Protein AF-A0A956PAB8-F1 (afdb_monomer_lite)

Radius of gyration: 24.78 Å; chains: 1; bounding box: 46×37×75 Å

Sequence (106 aa):
MRAGENAEQGNFASRARGLALLSILSVVIGVVGGLGAWCLRQLIAVVHNGAFLGHFSFAYDSTLHTPASPLGPFVIAVPFIGAIVVAWIVKNVAPEAKGHGVPEVM

Structure (mmCIF, N/CA/C/O backbone):
data_AF-A0A956PAB8-F1
#
_entry.id   AF-A0A956PAB8-F1
#
loop_
_atom_site.group_PDB
_atom_site.id
_atom_site.type_symbol
_atom_site.label_atom_id
_atom_site.label_alt_id
_atom_site.label_comp_id
_atom_site.label_asym_id
_atom_site.label_entity_id
_atom_site.label_seq_id
_atom_site.pdbx_PDB_ins_code
_atom_site.Cartn_x
_atom_site.Cartn_y
_atom_site.Cartn_z
_atom_site.occupancy
_atom_site.B_iso_or_equiv
_atom_site.auth_seq_id
_atom_site.auth_comp_id
_atom_site.auth_asym_id
_atom_site.auth_atom_id
_atom_site.pdbx_PDB_model_num
ATOM 1 N N . MET A 1 1 ? -27.927 3.057 52.226 1.00 58.44 1 MET A N 1
ATOM 2 C CA . MET A 1 1 ? -26.741 2.385 51.644 1.00 58.44 1 MET A CA 1
ATOM 3 C C . MET A 1 1 ? -26.876 1.995 50.164 1.00 58.44 1 MET A C 1
ATOM 5 O O . MET A 1 1 ? -25.852 1.936 49.515 1.00 58.44 1 MET A O 1
ATOM 9 N N . ARG A 1 2 ? -28.077 1.835 49.579 1.00 63.84 2 ARG A N 1
ATOM 10 C CA . ARG A 1 2 ? -28.272 1.345 48.189 1.00 63.84 2 ARG A CA 1
ATOM 11 C C . ARG A 1 2 ? -27.968 2.316 47.026 1.00 63.84 2 ARG A C 1
ATOM 13 O O . ARG A 1 2 ? -27.974 1.899 45.877 1.00 63.84 2 ARG A O 1
ATOM 20 N N . ALA A 1 3 ? -27.752 3.609 47.285 1.00 63.38 3 ALA A N 1
ATOM 21 C CA . ALA A 1 3 ? -27.579 4.606 46.217 1.00 63.38 3 ALA A CA 1
ATOM 22 C C . ALA A 1 3 ? -26.166 4.607 45.590 1.00 63.38 3 ALA A C 1
ATOM 24 O O . ALA A 1 3 ? -26.032 4.912 44.410 1.00 63.38 3 ALA A O 1
ATOM 25 N N . GLY A 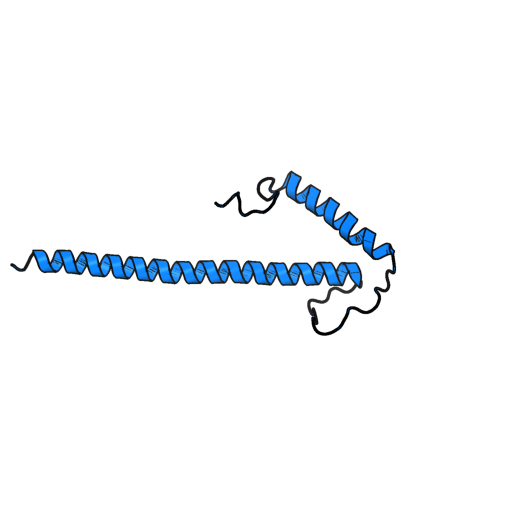1 4 ? -25.131 4.237 46.358 1.00 62.22 4 GLY A N 1
ATOM 26 C CA . GLY A 1 4 ? -23.742 4.193 45.878 1.00 62.22 4 GLY A CA 1
ATOM 27 C C . GLY A 1 4 ? -23.444 2.998 44.966 1.00 62.22 4 GLY A C 1
ATOM 28 O O . GLY A 1 4 ? -22.736 3.150 43.975 1.00 62.22 4 GLY A O 1
ATOM 29 N N . GLU A 1 5 ? -24.053 1.838 45.236 1.00 67.75 5 GLU A N 1
ATOM 30 C CA . GLU A 1 5 ? -23.852 0.610 44.446 1.00 67.75 5 GLU A CA 1
ATOM 31 C C . GLU A 1 5 ? -24.342 0.753 42.996 1.00 67.75 5 GLU A C 1
ATOM 33 O O . GLU A 1 5 ? -23.671 0.307 42.069 1.00 67.75 5 GLU A O 1
ATOM 38 N N . ASN A 1 6 ? -25.468 1.438 42.771 1.00 68.25 6 ASN A N 1
ATOM 39 C CA . ASN A 1 6 ? -26.026 1.625 41.426 1.00 68.25 6 ASN A CA 1
ATOM 40 C C . ASN A 1 6 ? -25.165 2.554 40.545 1.00 68.25 6 ASN A C 1
ATOM 42 O O . ASN A 1 6 ? -25.111 2.375 39.327 1.00 68.25 6 ASN A O 1
ATOM 46 N N . ALA A 1 7 ? -24.484 3.536 41.147 1.00 69.12 7 ALA A N 1
ATOM 47 C CA . ALA A 1 7 ? -23.627 4.479 40.427 1.00 69.12 7 ALA A CA 1
ATOM 48 C C . ALA A 1 7 ? -22.306 3.829 39.977 1.00 69.12 7 ALA A C 1
ATOM 50 O O . ALA A 1 7 ? -21.879 4.024 38.838 1.00 69.12 7 ALA A O 1
ATOM 51 N N . GLU A 1 8 ? -21.693 3.001 40.830 1.00 66.12 8 GLU A N 1
ATOM 52 C CA . GLU A 1 8 ? -20.484 2.241 40.480 1.00 66.12 8 GLU A CA 1
ATOM 53 C C . GLU A 1 8 ? -20.769 1.150 39.437 1.00 66.12 8 GLU A C 1
ATOM 55 O O . GLU A 1 8 ? -20.018 1.008 38.468 1.00 66.12 8 GLU A O 1
ATOM 60 N N . GLN A 1 9 ? -21.899 0.441 39.559 1.00 65.56 9 GLN A N 1
ATOM 61 C CA . GLN A 1 9 ? -22.326 -0.561 38.572 1.00 65.56 9 GLN A CA 1
ATOM 62 C C . GLN A 1 9 ? -22.597 0.058 37.191 1.00 65.56 9 GLN A C 1
ATOM 64 O O . GLN A 1 9 ? -22.177 -0.495 36.171 1.00 65.56 9 GLN A O 1
ATOM 69 N N . GLY A 1 10 ? -23.228 1.238 37.138 1.00 72.69 10 GLY A N 1
ATOM 70 C CA . GLY A 1 10 ? -23.437 1.980 35.891 1.00 72.69 10 GLY A CA 1
ATOM 71 C C . GLY A 1 10 ? -22.128 2.402 35.212 1.00 72.69 10 GLY A C 1
ATOM 72 O O . GLY A 1 10 ? -22.028 2.366 33.984 1.00 72.69 10 GLY A O 1
ATOM 73 N N . ASN A 1 11 ? -21.102 2.732 36.003 1.00 74.56 11 ASN A N 1
ATOM 74 C CA . ASN A 1 11 ? -19.793 3.162 35.508 1.00 74.56 11 ASN A CA 1
ATOM 75 C C . ASN A 1 11 ? -18.927 1.984 35.018 1.00 74.56 11 ASN A C 1
ATOM 77 O O . ASN A 1 11 ? -18.176 2.107 34.051 1.00 74.56 11 ASN A O 1
ATOM 81 N N . PHE A 1 12 ? -19.049 0.809 35.643 1.00 71.44 12 PHE A N 1
ATOM 82 C CA . PHE A 1 12 ? -18.389 -0.408 35.163 1.00 71.44 12 PHE A CA 1
ATOM 83 C C . PHE A 1 12 ? -19.013 -0.901 33.851 1.00 71.44 12 PHE A C 1
ATOM 85 O O . PHE A 1 12 ? -18.298 -1.221 32.904 1.00 71.44 12 PHE A O 1
ATOM 92 N N . ALA A 1 13 ? -20.346 -0.882 33.751 1.00 77.69 13 ALA A N 1
ATOM 93 C CA . ALA A 1 13 ? -21.058 -1.266 32.534 1.00 77.69 13 ALA A CA 1
ATOM 94 C C . ALA A 1 13 ? -20.807 -0.299 31.360 1.00 77.69 13 ALA A C 1
ATOM 96 O O . ALA A 1 13 ? -20.739 -0.742 30.210 1.00 77.69 13 ALA A O 1
ATOM 97 N N . SER A 1 14 ? -20.653 1.007 31.613 1.00 79.94 14 SER A N 1
ATOM 98 C CA . SER A 1 14 ? -20.304 1.991 30.577 1.00 79.94 14 SER A CA 1
ATOM 99 C C . SER A 1 14 ? -18.857 1.826 30.098 1.00 79.94 14 SER A C 1
ATOM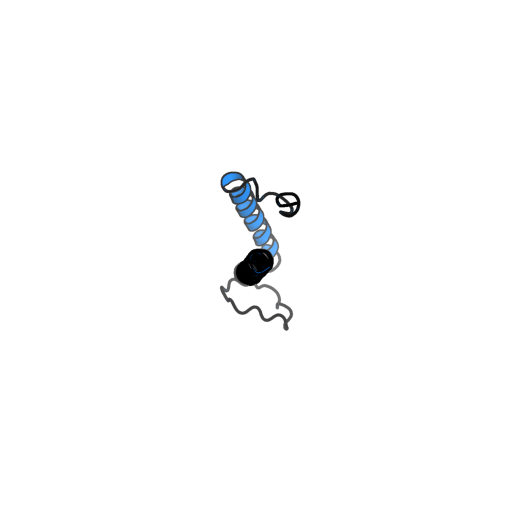 101 O O . SER A 1 14 ? -18.615 1.818 28.890 1.00 79.94 14 SER A O 1
ATOM 103 N N . ARG A 1 15 ? -17.910 1.590 31.017 1.00 83.00 15 ARG A N 1
ATOM 104 C CA . ARG A 1 15 ? -16.504 1.288 30.702 1.00 83.00 15 ARG A CA 1
ATOM 105 C C . ARG A 1 15 ? -16.347 -0.020 29.936 1.00 83.00 15 ARG A C 1
ATOM 107 O O . ARG A 1 15 ? -15.666 -0.033 28.917 1.00 83.00 15 ARG A O 1
ATOM 114 N N . ALA A 1 16 ? -17.012 -1.092 30.367 1.00 81.00 16 ALA A N 1
ATOM 115 C CA . ALA A 1 16 ? -16.991 -2.382 29.679 1.00 81.00 16 ALA A CA 1
ATOM 116 C C . ALA A 1 16 ? -17.554 -2.277 28.253 1.00 81.00 16 ALA A C 1
ATOM 118 O O . ALA A 1 16 ? -16.995 -2.849 27.321 1.00 81.00 16 ALA A O 1
ATOM 119 N N . ARG A 1 17 ? -18.616 -1.484 28.057 1.00 84.69 17 ARG A N 1
ATOM 120 C CA . ARG A 1 17 ? -19.194 -1.214 26.733 1.00 84.69 17 ARG A CA 1
ATOM 121 C C . ARG A 1 17 ? -18.269 -0.379 25.854 1.00 84.69 17 ARG A C 1
ATOM 123 O O . ARG A 1 17 ? -18.125 -0.686 24.677 1.00 84.69 17 ARG A O 1
ATOM 130 N N . GLY A 1 18 ? -17.627 0.641 26.425 1.00 87.88 18 GLY A N 1
ATOM 131 C CA . GLY A 1 18 ? -16.620 1.446 25.735 1.00 87.88 18 GLY A CA 1
ATOM 132 C C . GLY A 1 18 ? -15.424 0.604 25.293 1.00 87.88 18 GLY A C 1
ATOM 133 O O . GLY A 1 18 ? -15.034 0.665 24.134 1.00 87.88 18 GLY A O 1
ATOM 134 N N . LEU A 1 19 ? -14.901 -0.247 26.179 1.00 90.44 19 LEU A N 1
ATOM 135 C CA . LEU A 1 19 ? -13.813 -1.174 25.862 1.00 90.44 19 LEU A CA 1
ATOM 136 C C . LEU A 1 19 ? -14.218 -2.172 24.775 1.00 90.44 19 LEU A C 1
ATOM 138 O O . LEU A 1 19 ? -13.486 -2.326 23.806 1.00 90.44 19 LEU A O 1
ATOM 142 N N . ALA A 1 20 ? -15.401 -2.782 24.879 1.00 90.31 20 ALA A N 1
ATOM 143 C CA . ALA A 1 20 ? -15.905 -3.694 23.855 1.00 90.31 20 ALA A CA 1
ATOM 144 C C . ALA A 1 20 ? -16.050 -3.005 22.485 1.00 90.31 20 ALA A C 1
ATOM 146 O O . ALA A 1 20 ? -15.645 -3.568 21.469 1.00 90.31 20 ALA A O 1
ATOM 147 N N . LEU A 1 21 ? -16.566 -1.771 22.452 1.00 93.25 21 LEU A N 1
ATOM 148 C CA . LEU A 1 21 ? -16.668 -0.974 21.226 1.00 93.25 21 LEU A CA 1
ATOM 149 C C . LEU A 1 21 ? -15.293 -0.648 20.634 1.00 93.25 21 LEU A C 1
ATOM 151 O O . LEU A 1 21 ? -15.102 -0.819 19.433 1.00 93.25 21 LEU A O 1
ATOM 155 N N . LEU A 1 22 ? -14.330 -0.225 21.458 1.00 92.88 22 LEU A N 1
ATOM 156 C CA . LEU A 1 22 ? -12.965 0.060 21.010 1.00 92.88 22 LEU A CA 1
ATOM 157 C C . LEU A 1 22 ? -12.262 -1.199 20.487 1.00 92.88 22 LEU A C 1
ATOM 159 O O . LEU A 1 22 ? -11.578 -1.133 19.469 1.00 92.88 22 LEU A O 1
ATOM 163 N N . SER A 1 23 ? -12.457 -2.349 21.136 1.00 92.81 23 SER A N 1
ATOM 164 C CA . SER A 1 23 ? -11.914 -3.628 20.672 1.00 92.81 23 SER A CA 1
ATOM 165 C C . SER A 1 23 ? -12.485 -4.025 19.313 1.00 92.81 23 SER A C 1
ATOM 167 O O . SER A 1 23 ? -11.723 -4.375 18.416 1.00 92.81 23 SER A O 1
ATOM 169 N N . ILE A 1 24 ? -13.804 -3.923 19.128 1.00 94.44 24 ILE A N 1
ATOM 170 C CA . ILE A 1 24 ? -14.444 -4.223 17.841 1.00 94.44 24 ILE A CA 1
ATOM 171 C C . ILE A 1 24 ? -13.950 -3.253 16.764 1.00 94.44 24 ILE A C 1
ATOM 173 O O . ILE A 1 24 ? -13.579 -3.683 15.674 1.00 94.44 24 ILE A O 1
ATOM 177 N N . LEU A 1 25 ? -13.888 -1.956 17.071 1.00 93.56 25 LEU A N 1
ATOM 178 C CA . LEU A 1 25 ? -13.436 -0.940 16.125 1.00 93.56 25 LEU A CA 1
ATOM 179 C C . LEU A 1 25 ? -11.971 -1.149 15.715 1.00 93.56 25 LEU A C 1
ATOM 181 O O . LEU A 1 25 ? -11.649 -1.043 14.536 1.00 93.56 25 LEU A O 1
ATOM 185 N N . SER A 1 26 ? -11.102 -1.511 16.662 1.00 93.25 26 SER A N 1
ATOM 186 C CA . SER A 1 26 ? -9.700 -1.852 16.396 1.00 93.25 26 SER A CA 1
ATOM 187 C C . SER A 1 26 ? -9.575 -3.028 15.425 1.00 93.25 26 SER A C 1
ATOM 189 O O . SER A 1 26 ? -8.838 -2.944 14.443 1.00 93.25 26 SER A O 1
ATOM 191 N N . VAL A 1 27 ? -10.361 -4.092 15.632 1.00 95.69 27 VAL A N 1
ATOM 192 C CA . VAL A 1 27 ? -10.394 -5.240 14.714 1.00 95.69 27 VAL A CA 1
ATOM 193 C C . VAL A 1 27 ? -10.854 -4.809 13.322 1.00 95.69 27 VAL A C 1
ATOM 195 O O . VAL A 1 27 ? -10.220 -5.174 12.336 1.00 95.69 27 VAL A O 1
ATOM 198 N N . VAL A 1 28 ? -11.910 -3.997 13.222 1.00 96.06 28 VAL A N 1
ATOM 199 C CA . VAL A 1 28 ? -12.418 -3.506 11.931 1.00 96.06 28 VAL A CA 1
ATOM 200 C C . VAL A 1 28 ? -11.358 -2.683 11.197 1.00 96.06 28 VAL A C 1
ATOM 202 O O . VAL A 1 28 ? -11.089 -2.946 10.026 1.00 96.06 28 VAL A O 1
ATOM 205 N N . ILE A 1 29 ? -10.718 -1.729 11.876 1.00 95.38 29 ILE A N 1
ATOM 206 C CA . ILE A 1 29 ? -9.666 -0.892 11.281 1.00 95.38 29 ILE A CA 1
ATOM 207 C C . ILE A 1 29 ? -8.474 -1.756 10.851 1.00 95.38 29 ILE A C 1
ATOM 209 O O . ILE A 1 29 ? -7.963 -1.583 9.745 1.00 95.38 29 ILE A O 1
ATOM 213 N N . GLY A 1 30 ? -8.068 -2.725 11.677 1.00 93.56 30 GLY A N 1
ATOM 214 C CA . GLY A 1 30 ? -7.001 -3.670 11.351 1.00 93.56 30 GLY A CA 1
ATOM 215 C C . GLY A 1 30 ? -7.314 -4.516 10.115 1.00 93.56 30 GLY A C 1
ATOM 216 O O . GLY A 1 30 ? -6.456 -4.676 9.248 1.00 93.56 30 GLY A O 1
ATOM 217 N N . VAL A 1 31 ? -8.551 -5.001 9.981 1.00 95.94 31 VAL A N 1
ATOM 218 C CA . VAL A 1 31 ? -9.000 -5.752 8.798 1.00 95.94 31 VAL A CA 1
ATOM 219 C C . VAL A 1 31 ? -8.984 -4.869 7.553 1.00 95.94 31 VAL A C 1
ATOM 221 O O . VAL A 1 31 ? -8.458 -5.285 6.524 1.00 95.94 31 VAL A O 1
ATOM 224 N N . VAL A 1 32 ? -9.500 -3.641 7.634 1.00 95.56 32 VAL A N 1
ATOM 225 C CA . VAL A 1 32 ? -9.517 -2.708 6.496 1.00 95.56 32 VAL A CA 1
ATOM 226 C C . VAL A 1 32 ? -8.096 -2.340 6.061 1.00 95.56 32 VAL A C 1
ATOM 228 O O . VAL A 1 32 ? -7.785 -2.402 4.872 1.00 95.56 32 VAL A O 1
ATOM 231 N N . GLY A 1 33 ? -7.207 -2.028 7.008 1.00 92.31 33 GLY A N 1
ATOM 232 C CA . GLY A 1 33 ? -5.799 -1.745 6.723 1.00 92.31 33 GLY A CA 1
ATOM 233 C C . GLY A 1 33 ? -5.066 -2.953 6.131 1.00 92.31 33 GLY A C 1
ATOM 234 O O . GLY A 1 33 ? -4.345 -2.820 5.141 1.00 92.31 33 GLY A O 1
ATOM 235 N N . GLY A 1 34 ? -5.308 -4.149 6.675 1.00 90.94 34 GLY A N 1
ATOM 236 C CA . GLY A 1 34 ? -4.748 -5.401 6.165 1.00 90.94 34 GLY A CA 1
ATOM 237 C C . GLY A 1 34 ? -5.218 -5.730 4.746 1.00 90.94 34 GLY A C 1
ATOM 238 O O . GLY A 1 34 ? -4.405 -6.099 3.898 1.00 90.94 34 GLY A O 1
ATOM 239 N N . LEU A 1 35 ? -6.507 -5.536 4.452 1.00 92.94 35 LEU A N 1
ATOM 240 C CA . LEU A 1 35 ? -7.062 -5.696 3.105 1.00 92.94 35 LEU A CA 1
ATOM 241 C C . LEU A 1 35 ? -6.469 -4.680 2.123 1.00 92.94 35 LEU A C 1
ATOM 243 O O . LEU A 1 35 ? -6.136 -5.046 0.995 1.00 92.94 35 LEU A O 1
ATOM 247 N N . GLY A 1 36 ? -6.277 -3.431 2.556 1.00 90.88 36 GLY A N 1
ATOM 248 C CA . GLY A 1 36 ? -5.593 -2.405 1.769 1.00 90.88 36 GLY A CA 1
ATOM 249 C C . GLY A 1 36 ? -4.161 -2.811 1.413 1.00 90.88 36 GLY A C 1
ATOM 250 O O . GLY A 1 36 ? -3.779 -2.774 0.242 1.00 90.88 36 GLY A O 1
ATOM 251 N N . ALA A 1 37 ? -3.391 -3.287 2.394 1.00 88.81 37 ALA A N 1
ATOM 252 C CA . ALA A 1 37 ? -2.028 -3.771 2.181 1.00 88.81 37 ALA A CA 1
ATOM 253 C C . ALA A 1 37 ? -1.976 -5.001 1.258 1.00 88.81 37 ALA A C 1
ATOM 255 O O . ALA A 1 37 ? -1.115 -5.090 0.379 1.00 88.81 37 ALA A O 1
ATOM 256 N N . TRP A 1 38 ? -2.913 -5.938 1.416 1.00 88.31 38 TRP A N 1
ATOM 257 C CA . TRP A 1 38 ? -3.024 -7.102 0.540 1.00 88.31 38 TRP A CA 1
ATOM 258 C C . TRP A 1 38 ? -3.325 -6.696 -0.907 1.00 88.31 38 TRP A C 1
ATOM 260 O O . TRP A 1 38 ? -2.646 -7.159 -1.823 1.00 88.31 38 TRP A O 1
ATOM 270 N N . CYS A 1 39 ? -4.276 -5.784 -1.116 1.00 87.25 39 CYS A N 1
ATOM 271 C CA . CYS A 1 39 ? -4.618 -5.264 -2.439 1.00 87.25 39 CYS A CA 1
ATOM 272 C C . CYS A 1 39 ? -3.428 -4.545 -3.093 1.00 87.25 39 CYS A C 1
ATOM 274 O O . CYS A 1 39 ? -3.098 -4.817 -4.248 1.00 87.25 39 CYS A O 1
ATOM 276 N N . LEU A 1 40 ? -2.714 -3.703 -2.334 1.00 86.44 40 LEU A N 1
ATOM 277 C CA . LEU A 1 40 ? -1.496 -3.041 -2.803 1.00 86.44 40 LEU A CA 1
ATOM 278 C C . LEU A 1 40 ? -0.451 -4.063 -3.265 1.00 86.44 40 LEU A C 1
ATOM 280 O O . LEU A 1 40 ? 0.149 -3.907 -4.327 1.00 86.44 40 LEU A O 1
ATOM 284 N N . ARG A 1 41 ? -0.268 -5.145 -2.503 1.00 82.31 41 ARG A N 1
ATOM 285 C CA . ARG A 1 41 ? 0.656 -6.224 -2.867 1.00 82.31 41 ARG A CA 1
ATOM 286 C C . ARG A 1 41 ? 0.275 -6.888 -4.192 1.00 82.31 41 ARG A C 1
ATOM 288 O O . ARG A 1 41 ? 1.159 -7.150 -5.005 1.00 82.31 41 ARG A O 1
ATOM 295 N N . GLN A 1 42 ? -1.014 -7.136 -4.423 1.00 77.44 42 GLN A N 1
ATOM 296 C CA . GLN A 1 42 ? -1.496 -7.695 -5.692 1.00 77.44 42 GLN A CA 1
ATOM 297 C C . GLN A 1 42 ? -1.301 -6.716 -6.855 1.00 77.44 42 GLN A C 1
ATOM 299 O O . GLN A 1 42 ? -0.876 -7.122 -7.933 1.00 77.44 42 GLN A O 1
ATOM 304 N N . LEU A 1 43 ? -1.531 -5.419 -6.637 1.00 80.69 43 LEU A N 1
ATOM 305 C CA . LEU A 1 43 ? -1.303 -4.397 -7.658 1.00 80.69 43 LEU A CA 1
ATOM 306 C C . LEU A 1 43 ? 0.170 -4.337 -8.080 1.00 80.69 43 LEU A C 1
ATOM 308 O O . LEU A 1 43 ? 0.464 -4.282 -9.273 1.00 80.69 43 LEU A O 1
ATOM 312 N N . ILE A 1 44 ? 1.096 -4.410 -7.118 1.00 77.81 44 ILE A N 1
ATOM 313 C CA . ILE A 1 44 ? 2.536 -4.469 -7.404 1.00 77.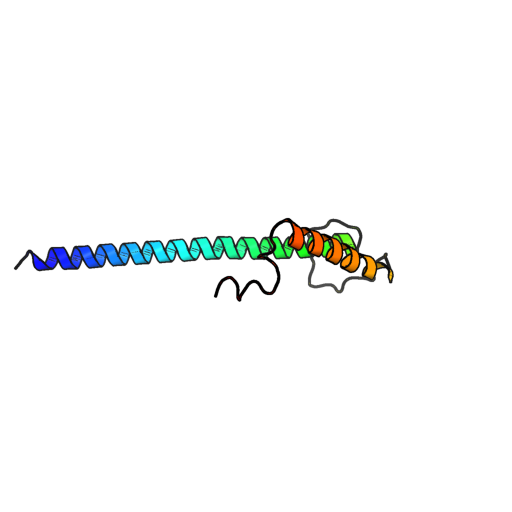81 44 ILE A CA 1
ATOM 314 C C . ILE A 1 44 ? 2.856 -5.697 -8.261 1.00 77.81 44 ILE A C 1
ATOM 316 O O . ILE A 1 44 ? 3.582 -5.576 -9.245 1.00 77.81 44 ILE A O 1
ATOM 320 N N . ALA A 1 45 ? 2.286 -6.859 -7.934 1.00 68.06 45 ALA A N 1
ATOM 321 C CA . ALA A 1 45 ? 2.479 -8.075 -8.717 1.00 68.06 45 ALA A CA 1
ATOM 322 C C . ALA A 1 45 ? 1.975 -7.930 -10.162 1.00 68.06 45 ALA A C 1
ATOM 324 O O . ALA A 1 45 ? 2.674 -8.327 -11.092 1.00 68.06 45 ALA A O 1
ATOM 325 N N . VAL A 1 46 ? 0.811 -7.307 -10.368 1.00 66.31 46 VAL A N 1
ATOM 326 C CA . VAL A 1 46 ? 0.244 -7.064 -11.705 1.00 66.31 46 VAL A CA 1
ATOM 327 C C . VAL A 1 46 ? 1.105 -6.098 -12.512 1.00 66.31 46 VAL A C 1
ATOM 329 O O . VAL A 1 46 ? 1.411 -6.381 -13.669 1.00 66.31 46 VAL A O 1
ATOM 332 N N . VAL A 1 47 ? 1.529 -4.981 -11.914 1.00 70.19 47 VAL A N 1
ATOM 333 C CA . VAL A 1 47 ? 2.395 -4.000 -12.587 1.00 70.19 47 VAL A CA 1
ATOM 334 C C . VAL A 1 47 ? 3.743 -4.628 -12.928 1.00 70.19 47 VAL A C 1
ATOM 336 O O . VAL A 1 47 ? 4.237 -4.452 -14.038 1.00 70.19 47 VAL A O 1
ATOM 339 N N . HIS A 1 48 ? 4.323 -5.404 -12.013 1.00 65.00 48 HIS A N 1
ATOM 340 C CA . HIS A 1 48 ? 5.592 -6.081 -12.249 1.00 65.00 48 HIS A CA 1
ATOM 341 C C . HIS A 1 48 ? 5.475 -7.123 -13.368 1.00 65.00 48 HIS A C 1
ATOM 343 O O . HIS A 1 48 ? 6.262 -7.099 -14.308 1.00 65.00 48 HIS A O 1
ATOM 349 N N . ASN A 1 49 ? 4.466 -7.992 -13.323 1.00 63.66 49 ASN A N 1
ATOM 350 C CA . ASN A 1 49 ? 4.274 -9.052 -14.312 1.00 63.66 49 ASN A CA 1
ATOM 351 C C . ASN A 1 49 ? 3.900 -8.498 -15.699 1.00 63.66 49 ASN A C 1
ATOM 353 O O . ASN A 1 49 ? 4.497 -8.867 -16.711 1.00 63.66 49 ASN A O 1
ATOM 357 N N . GLY A 1 50 ? 2.981 -7.531 -15.741 1.00 62.34 50 GLY A N 1
ATOM 358 C CA . GLY A 1 50 ? 2.573 -6.873 -16.978 1.00 62.34 50 GLY A CA 1
ATOM 359 C C . GLY A 1 50 ? 3.721 -6.117 -17.639 1.00 62.34 50 GLY A C 1
ATOM 360 O O . GLY A 1 50 ? 3.857 -6.155 -18.859 1.00 62.34 50 GLY A O 1
ATOM 361 N N . ALA A 1 51 ? 4.587 -5.483 -16.849 1.00 62.28 51 ALA A N 1
ATOM 362 C CA . ALA A 1 51 ? 5.635 -4.642 -17.398 1.00 62.28 51 ALA A CA 1
ATOM 363 C C . ALA A 1 51 ? 6.967 -5.378 -17.647 1.00 62.28 51 ALA A C 1
ATOM 365 O O . ALA A 1 51 ? 7.701 -4.997 -18.553 1.00 62.28 51 ALA A O 1
ATOM 366 N N . PHE A 1 52 ? 7.266 -6.469 -16.931 1.00 58.50 52 PHE A N 1
ATOM 367 C CA . PHE A 1 52 ? 8.459 -7.291 -17.187 1.00 58.50 52 PHE A CA 1
ATOM 368 C C . PHE A 1 52 ? 8.220 -8.427 -18.194 1.00 58.50 52 PHE A C 1
ATOM 370 O O . PHE A 1 52 ? 9.155 -8.800 -18.902 1.00 58.50 52 PHE A O 1
ATOM 377 N N . LEU A 1 53 ? 7.011 -8.995 -18.270 1.00 55.53 53 LEU A N 1
ATOM 378 C CA . LEU A 1 53 ? 6.711 -10.170 -19.105 1.00 55.53 53 LEU A CA 1
ATOM 379 C C . LEU A 1 53 ? 5.651 -9.907 -20.189 1.00 55.53 53 LEU A C 1
ATOM 381 O O . LEU A 1 53 ? 5.458 -10.760 -21.048 1.00 55.53 53 LEU A O 1
ATOM 385 N N . GLY A 1 54 ? 4.975 -8.749 -20.187 1.00 54.81 54 GLY A N 1
ATOM 386 C CA . GLY A 1 54 ? 3.933 -8.419 -21.172 1.00 54.81 54 GLY A CA 1
ATOM 387 C C . GLY A 1 54 ? 2.605 -9.161 -20.966 1.00 54.81 54 GLY A C 1
ATOM 388 O O . GLY A 1 54 ? 1.707 -9.052 -21.798 1.00 54.81 54 GLY A O 1
ATOM 389 N N . HIS A 1 55 ? 2.459 -9.900 -19.862 1.00 53.62 55 HIS A N 1
ATOM 390 C CA . HIS A 1 55 ? 1.255 -10.659 -19.531 1.00 53.62 55 HIS A CA 1
ATOM 391 C C . HIS A 1 55 ? 0.587 -10.104 -18.266 1.00 53.62 55 HIS A C 1
ATOM 393 O O . HIS A 1 55 ? 1.177 -10.075 -17.188 1.00 53.62 55 HIS A O 1
ATOM 399 N N . PHE A 1 56 ? -0.683 -9.704 -18.382 1.00 46.84 56 PHE A N 1
ATOM 400 C CA . PHE A 1 56 ? -1.540 -9.401 -17.234 1.00 46.84 56 PHE A CA 1
ATOM 401 C C . PHE A 1 56 ? -1.951 -10.710 -16.551 1.00 46.84 56 PHE A C 1
ATOM 403 O O . PHE A 1 56 ? -2.950 -11.325 -16.919 1.00 46.84 56 PHE A O 1
ATOM 410 N N . SER A 1 57 ? -1.177 -11.158 -15.563 1.00 51.09 57 SER A N 1
ATOM 411 C CA . SER A 1 57 ? -1.576 -12.268 -14.694 1.00 51.09 57 SER A CA 1
ATOM 412 C C . SER A 1 57 ? -1.429 -11.885 -13.224 1.00 51.09 57 SER A C 1
ATOM 414 O O . SER A 1 57 ? -0.390 -11.379 -12.801 1.00 51.09 57 SER A O 1
ATOM 416 N N . PHE A 1 58 ? -2.497 -12.140 -12.463 1.00 45.31 58 PHE A N 1
ATOM 417 C CA . PHE A 1 58 ? -2.580 -11.992 -11.006 1.00 45.31 58 PHE A CA 1
ATOM 418 C C . PHE A 1 58 ? -1.884 -13.143 -10.255 1.00 45.31 58 PHE A C 1
ATOM 420 O O . PHE A 1 58 ? -1.792 -13.114 -9.030 1.00 45.31 58 PHE A O 1
ATOM 427 N N . ALA A 1 59 ? -1.398 -14.166 -10.965 1.00 46.59 59 ALA A N 1
ATOM 428 C CA . ALA A 1 59 ? -0.668 -15.277 -10.372 1.00 46.59 59 ALA A CA 1
ATOM 429 C C . ALA A 1 59 ? 0.816 -14.907 -10.222 1.00 46.59 59 ALA A C 1
ATOM 431 O O . ALA A 1 59 ? 1.597 -15.023 -11.165 1.00 46.59 59 ALA A O 1
ATOM 432 N N . TYR A 1 60 ? 1.195 -14.440 -9.033 1.00 47.44 60 TYR A N 1
ATOM 433 C CA . TYR A 1 60 ? 2.592 -14.306 -8.623 1.00 47.44 60 TYR A CA 1
ATOM 434 C C . TYR A 1 60 ? 3.019 -15.591 -7.912 1.00 47.44 60 TYR A C 1
ATOM 436 O O . TYR A 1 60 ? 2.742 -15.772 -6.726 1.00 47.44 60 TYR A O 1
ATOM 444 N N . ASP A 1 61 ? 3.656 -16.499 -8.647 1.00 47.81 61 ASP A N 1
ATOM 445 C CA . ASP A 1 61 ? 4.287 -17.677 -8.057 1.00 47.81 61 ASP A CA 1
ATOM 446 C C . ASP A 1 61 ? 5.666 -17.284 -7.508 1.00 47.81 61 ASP A C 1
ATOM 448 O O . ASP A 1 61 ? 6.611 -17.034 -8.253 1.00 47.81 61 ASP A O 1
ATOM 452 N N . SER A 1 62 ? 5.767 -17.178 -6.184 1.00 47.25 62 SER A N 1
ATOM 453 C CA . SER A 1 62 ? 6.987 -16.788 -5.470 1.00 47.25 62 SER A CA 1
ATOM 454 C C . SER A 1 62 ? 8.022 -17.912 -5.335 1.00 47.25 62 SER A C 1
ATOM 456 O O . SER A 1 62 ? 9.045 -17.701 -4.686 1.00 47.25 62 SER A O 1
ATOM 458 N N . THR A 1 63 ? 7.761 -19.110 -5.873 1.00 45.62 63 THR A N 1
ATOM 459 C CA . THR A 1 63 ? 8.666 -20.269 -5.745 1.00 45.62 63 THR A CA 1
ATOM 460 C C . THR A 1 63 ? 9.565 -20.502 -6.954 1.00 45.62 63 THR A C 1
ATOM 462 O O . THR A 1 63 ? 10.500 -21.297 -6.865 1.00 45.62 63 THR A O 1
ATOM 465 N N . LEU A 1 64 ? 9.352 -19.779 -8.057 1.00 44.78 64 LEU A N 1
ATOM 466 C CA . LEU A 1 64 ? 10.159 -19.910 -9.265 1.00 44.78 64 LEU A CA 1
ATOM 467 C C . LEU A 1 64 ? 10.864 -18.595 -9.593 1.00 44.78 64 LEU A C 1
ATOM 469 O O . LEU A 1 64 ? 10.241 -17.542 -9.700 1.00 44.78 64 LEU A O 1
ATOM 473 N N . HIS A 1 65 ? 12.187 -18.664 -9.765 1.00 44.59 65 HIS A N 1
ATOM 474 C CA . HIS A 1 65 ? 12.958 -17.547 -10.298 1.00 44.59 65 HIS A CA 1
ATOM 475 C C . HIS A 1 65 ? 12.394 -17.154 -11.664 1.00 44.59 65 HIS A C 1
ATOM 477 O O . HIS A 1 65 ? 12.259 -17.999 -12.551 1.00 44.59 65 HIS A O 1
ATOM 483 N N . THR A 1 66 ? 12.073 -15.870 -11.820 1.00 49.03 66 THR A N 1
ATOM 484 C CA . THR A 1 66 ? 11.552 -15.301 -13.059 1.00 49.03 66 THR A CA 1
ATOM 485 C C . THR A 1 66 ? 12.490 -15.673 -14.215 1.00 49.03 66 THR A C 1
ATOM 487 O O . THR A 1 66 ? 13.675 -15.330 -14.157 1.00 49.03 66 THR A O 1
ATOM 490 N N . PRO A 1 67 ? 12.019 -16.388 -15.254 1.00 55.06 67 PRO A N 1
ATOM 491 C CA . PRO A 1 67 ? 12.835 -16.646 -16.433 1.00 55.06 67 PRO A CA 1
ATOM 492 C C . PRO A 1 67 ? 13.202 -15.320 -17.113 1.00 55.06 67 PRO A C 1
ATOM 494 O O . PRO A 1 67 ? 12.540 -14.300 -16.905 1.00 55.06 67 PRO A O 1
ATOM 497 N N . ALA A 1 68 ? 14.279 -15.327 -17.905 1.00 48.31 68 ALA A N 1
ATOM 498 C CA . ALA A 1 68 ? 14.771 -14.137 -18.594 1.00 48.31 68 ALA A CA 1
ATOM 499 C C . ALA A 1 68 ? 13.623 -13.430 -19.330 1.00 48.31 68 ALA A C 1
ATOM 501 O O . ALA A 1 68 ? 12.960 -14.030 -20.178 1.00 48.31 68 ALA A O 1
ATOM 502 N N . SER A 1 69 ? 13.377 -12.165 -18.972 1.00 49.88 69 SER A N 1
ATOM 503 C CA . SER A 1 69 ? 12.345 -11.353 -19.610 1.00 49.88 69 SER A CA 1
ATOM 504 C C . SER A 1 69 ? 12.545 -11.378 -21.133 1.00 49.88 69 SER A C 1
ATOM 506 O O . SER A 1 69 ? 13.665 -11.118 -21.591 1.00 49.88 69 SER A O 1
ATOM 508 N N . PRO A 1 70 ? 11.483 -11.616 -21.930 1.00 52.16 70 PRO A N 1
ATOM 509 C CA . PRO A 1 70 ? 11.561 -11.529 -23.387 1.00 52.16 70 PRO A CA 1
ATOM 510 C C . PRO A 1 70 ? 12.011 -10.141 -23.879 1.00 52.16 70 PRO A C 1
ATOM 512 O O . PRO A 1 70 ? 12.407 -9.999 -25.032 1.00 52.16 70 PRO A O 1
ATOM 515 N N . LEU A 1 71 ? 11.960 -9.117 -23.014 1.00 48.25 71 LEU A N 1
ATOM 516 C CA . LEU A 1 71 ? 12.331 -7.734 -23.317 1.00 48.25 71 LEU A CA 1
ATOM 517 C C . LEU A 1 71 ? 13.839 -7.452 -23.204 1.00 48.25 71 LEU A C 1
ATOM 519 O O . LEU A 1 71 ? 14.279 -6.362 -23.579 1.00 48.25 71 LEU A O 1
ATOM 523 N N . GLY A 1 72 ? 14.656 -8.390 -22.709 1.00 59.47 72 GLY A N 1
ATOM 524 C CA . GLY A 1 72 ? 16.100 -8.172 -22.576 1.00 59.47 72 GLY A CA 1
ATOM 525 C C . GLY A 1 72 ? 16.441 -6.885 -21.785 1.00 59.47 72 GLY A C 1
ATOM 526 O O . GLY A 1 72 ? 15.741 -6.547 -20.829 1.00 59.47 72 GLY A O 1
ATOM 527 N N . PRO A 1 73 ? 17.488 -6.118 -22.155 1.00 60.16 73 PRO A N 1
ATOM 528 C CA . PRO A 1 73 ? 17.918 -4.910 -21.430 1.00 60.16 73 PRO A CA 1
ATOM 529 C C . PRO A 1 73 ? 16.878 -3.774 -21.359 1.00 60.16 73 PRO A C 1
ATOM 531 O O . PRO A 1 73 ? 16.994 -2.887 -20.512 1.00 60.16 73 PRO A O 1
ATOM 534 N N . PHE A 1 74 ? 15.853 -3.784 -22.221 1.00 58.94 74 PHE A N 1
ATOM 535 C CA . PHE A 1 74 ? 14.821 -2.738 -22.274 1.00 58.94 74 PHE A CA 1
ATOM 536 C C . PHE A 1 74 ? 13.886 -2.724 -21.061 1.00 58.94 74 PHE A C 1
ATOM 538 O O . PHE A 1 74 ? 13.120 -1.778 -20.878 1.00 58.94 74 PHE A O 1
ATOM 545 N N . VAL A 1 75 ? 14.001 -3.714 -20.177 1.00 63.59 75 VAL A N 1
ATOM 546 C CA . VAL A 1 75 ? 13.243 -3.790 -18.929 1.00 63.59 75 VAL A CA 1
ATOM 547 C C . VAL A 1 75 ? 13.486 -2.601 -17.986 1.00 63.59 75 VAL A C 1
ATOM 549 O O . VAL A 1 75 ? 12.664 -2.326 -17.122 1.00 63.59 75 VAL A O 1
ATOM 552 N N . ILE A 1 76 ? 14.579 -1.850 -18.170 1.00 66.38 76 ILE A N 1
ATOM 553 C CA . ILE A 1 76 ? 14.899 -0.634 -17.399 1.00 66.38 76 ILE A CA 1
ATOM 554 C C . ILE A 1 76 ? 14.014 0.560 -17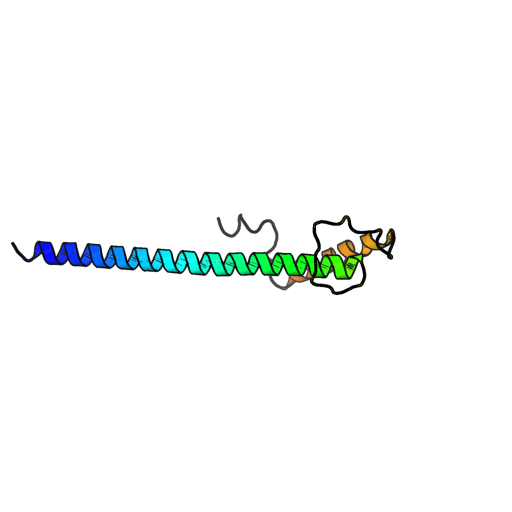.807 1.00 66.38 76 ILE A C 1
ATOM 556 O O . ILE A 1 76 ? 13.764 1.451 -16.994 1.00 66.38 76 ILE A O 1
ATOM 560 N N . ALA A 1 77 ? 13.474 0.577 -19.032 1.00 69.19 77 ALA A N 1
ATOM 561 C CA . ALA A 1 77 ? 12.581 1.648 -19.487 1.00 69.19 77 ALA A CA 1
ATOM 562 C C . ALA A 1 77 ? 11.242 1.650 -18.727 1.00 69.19 77 ALA A C 1
ATOM 564 O O . ALA A 1 77 ? 10.624 2.693 -18.526 1.00 69.19 77 ALA A O 1
ATOM 565 N N . VAL A 1 78 ? 10.825 0.481 -18.250 1.00 71.06 78 VAL A N 1
ATOM 566 C CA . VAL A 1 78 ? 9.587 0.272 -17.499 1.00 71.06 78 VAL A CA 1
ATOM 567 C C . VAL A 1 78 ? 9.565 1.020 -16.158 1.00 71.06 78 VAL A C 1
ATOM 569 O O . VAL A 1 78 ? 8.679 1.859 -15.979 1.00 71.06 78 VAL A O 1
ATOM 572 N N . PRO A 1 79 ? 10.502 0.789 -15.211 1.00 74.31 79 PRO A N 1
ATOM 573 C CA . PRO A 1 79 ? 10.526 1.532 -13.956 1.00 74.31 79 PRO A CA 1
ATOM 574 C C . PRO A 1 79 ? 10.804 3.018 -14.185 1.00 74.31 79 PRO A C 1
ATOM 576 O O . PRO A 1 79 ? 10.324 3.840 -13.411 1.00 74.31 79 PRO A O 1
ATOM 579 N N . PHE A 1 80 ? 11.512 3.380 -15.261 1.00 79.81 80 PHE A N 1
ATOM 580 C CA . PHE A 1 80 ? 11.748 4.776 -15.620 1.00 79.81 80 PHE A CA 1
ATOM 581 C C . PHE A 1 80 ? 10.443 5.509 -15.969 1.00 79.81 80 PHE A C 1
ATOM 583 O O . PHE A 1 80 ? 10.145 6.553 -15.389 1.00 79.81 80 PHE A O 1
ATOM 590 N N . ILE A 1 81 ? 9.615 4.938 -16.850 1.00 80.19 81 ILE A N 1
ATOM 591 C CA . ILE A 1 81 ? 8.297 5.499 -17.190 1.00 80.19 81 ILE A CA 1
ATOM 592 C C . ILE A 1 81 ? 7.363 5.453 -15.975 1.00 80.19 81 ILE A C 1
ATOM 594 O O . ILE A 1 81 ? 6.683 6.438 -15.686 1.00 80.19 81 ILE A O 1
ATOM 598 N N . GLY A 1 82 ? 7.367 4.348 -15.223 1.00 79.94 82 GLY A N 1
ATOM 599 C CA . GLY A 1 82 ? 6.578 4.211 -13.999 1.00 79.94 82 GLY A CA 1
ATOM 600 C C . GLY A 1 82 ? 6.896 5.304 -12.975 1.00 79.94 82 GLY A C 1
ATOM 601 O O . GLY A 1 82 ? 5.982 5.925 -12.436 1.00 79.94 82 GLY A O 1
ATOM 602 N N . ALA A 1 83 ? 8.178 5.612 -12.768 1.00 80.75 83 ALA A N 1
ATOM 603 C CA . ALA A 1 83 ? 8.610 6.678 -11.871 1.00 80.75 83 ALA A CA 1
ATOM 604 C C . ALA A 1 83 ? 8.130 8.063 -12.331 1.00 80.75 83 ALA A C 1
ATOM 606 O O . ALA A 1 83 ? 7.690 8.854 -11.499 1.00 80.75 83 ALA A O 1
ATOM 607 N N . ILE A 1 84 ? 8.154 8.351 -13.638 1.00 86.69 84 ILE A N 1
ATOM 608 C CA . ILE A 1 84 ? 7.648 9.620 -14.191 1.00 86.69 84 ILE A CA 1
ATOM 609 C C . ILE A 1 84 ? 6.143 9.762 -13.939 1.00 86.69 84 ILE A C 1
ATOM 611 O O . ILE A 1 84 ? 5.692 10.810 -13.474 1.00 86.69 84 ILE A O 1
ATOM 615 N N . VAL A 1 85 ? 5.367 8.708 -14.206 1.00 84.56 85 VAL A N 1
ATOM 616 C CA . VAL A 1 85 ? 3.911 8.707 -13.996 1.00 84.56 85 VAL A CA 1
ATOM 617 C C . VAL A 1 85 ? 3.578 8.889 -12.517 1.00 84.56 85 VAL A C 1
ATOM 619 O O . VAL A 1 85 ? 2.778 9.758 -12.171 1.00 84.56 85 VAL A O 1
ATOM 622 N N . VAL A 1 86 ? 4.222 8.124 -11.632 1.00 83.12 86 VAL A N 1
ATOM 623 C CA . VAL A 1 86 ? 4.003 8.229 -10.182 1.00 83.12 86 VAL A CA 1
ATOM 624 C C . VAL A 1 86 ? 4.391 9.617 -9.675 1.00 83.12 86 VAL A C 1
ATOM 626 O O . VAL A 1 86 ? 3.621 10.229 -8.938 1.00 83.12 86 VAL A O 1
ATOM 629 N N . ALA A 1 87 ? 5.528 10.166 -10.110 1.00 83.19 87 ALA A N 1
ATOM 630 C CA . ALA A 1 87 ? 5.954 11.509 -9.723 1.00 83.19 87 ALA A CA 1
ATOM 631 C C . ALA A 1 87 ? 4.951 12.591 -10.160 1.00 83.19 87 ALA A C 1
ATOM 633 O O . ALA A 1 87 ? 4.710 13.543 -9.416 1.00 83.19 87 ALA A O 1
ATOM 634 N N . TRP A 1 88 ? 4.340 12.440 -11.338 1.00 87.88 88 TRP A N 1
ATOM 635 C CA . TRP A 1 88 ? 3.296 13.345 -11.819 1.00 87.88 88 TRP A CA 1
ATOM 636 C C . TRP A 1 88 ? 2.005 13.231 -10.994 1.00 87.88 88 TRP A C 1
ATOM 638 O O . TRP A 1 88 ? 1.448 14.254 -10.597 1.00 87.88 88 TRP A O 1
ATOM 648 N N . ILE A 1 89 ? 1.570 12.008 -10.670 1.00 85.62 89 ILE A N 1
ATOM 649 C CA . ILE A 1 89 ? 0.380 11.761 -9.837 1.00 85.62 89 ILE A CA 1
ATOM 650 C C . ILE A 1 89 ? 0.568 12.346 -8.436 1.00 85.62 89 ILE A C 1
ATOM 652 O O . ILE A 1 89 ? -0.275 13.114 -7.982 1.00 85.62 89 ILE A O 1
ATOM 656 N N . VAL A 1 90 ? 1.683 12.041 -7.767 1.00 84.31 90 VAL A N 1
ATOM 657 C CA . VAL A 1 90 ? 1.959 12.532 -6.405 1.00 84.31 90 VAL A CA 1
ATOM 658 C C . VAL A 1 90 ? 2.029 14.059 -6.380 1.00 84.31 90 VAL A C 1
ATOM 660 O O . VAL A 1 90 ? 1.538 14.689 -5.450 1.00 84.31 90 VAL A O 1
ATOM 663 N N . LYS A 1 91 ? 2.592 14.682 -7.422 1.00 81.56 91 LYS A N 1
ATOM 664 C CA . LYS A 1 91 ? 2.671 16.145 -7.508 1.00 81.56 91 LYS A CA 1
ATOM 665 C C . LYS A 1 91 ? 1.303 16.814 -7.683 1.00 81.56 91 LYS A C 1
ATOM 667 O O . LYS A 1 91 ? 1.123 17.911 -7.164 1.00 81.56 91 LYS A O 1
ATOM 672 N N . ASN A 1 92 ? 0.381 16.195 -8.421 1.00 84.56 92 ASN A N 1
ATOM 673 C CA . ASN A 1 92 ? -0.885 16.830 -8.801 1.00 84.56 92 ASN A CA 1
ATOM 674 C C . ASN A 1 92 ? -2.081 16.431 -7.928 1.00 84.56 92 ASN A C 1
ATOM 676 O O . ASN A 1 92 ? -3.001 17.230 -7.793 1.00 84.56 92 ASN A O 1
ATOM 680 N N . VAL A 1 93 ? -2.103 15.208 -7.390 1.00 82.25 93 VAL A N 1
ATOM 681 C CA . VAL A 1 93 ? -3.295 14.635 -6.740 1.00 82.25 93 VAL A CA 1
ATOM 682 C C . VAL A 1 93 ? -3.199 14.654 -5.216 1.00 82.25 93 VAL A C 1
ATOM 684 O O . VAL A 1 93 ? -4.195 14.950 -4.568 1.00 82.25 93 VAL A O 1
ATOM 687 N N . ALA A 1 94 ? -2.031 14.345 -4.646 1.00 74.75 94 ALA A N 1
ATOM 688 C CA . ALA A 1 94 ? -1.854 14.230 -3.196 1.00 74.75 94 ALA A CA 1
ATOM 689 C C . ALA A 1 94 ? -0.393 14.525 -2.801 1.00 74.75 94 ALA A C 1
ATOM 691 O O . ALA A 1 94 ? 0.403 13.592 -2.633 1.00 74.75 94 ALA A O 1
ATOM 692 N N . PRO A 1 95 ? 0.001 15.807 -2.685 1.00 74.88 95 PRO A N 1
ATOM 693 C CA . PRO A 1 95 ? 1.353 16.185 -2.274 1.00 74.88 95 PRO A CA 1
ATOM 694 C C . PRO A 1 95 ? 1.703 15.735 -0.846 1.00 74.88 95 PRO A C 1
ATOM 696 O O . PRO A 1 95 ? 2.885 15.637 -0.527 1.00 74.88 95 PRO A O 1
ATOM 699 N N . GLU A 1 96 ? 0.711 15.427 -0.011 1.00 73.88 96 GLU A N 1
ATOM 700 C CA . GLU A 1 96 ? 0.857 14.829 1.321 1.00 73.88 96 GLU A CA 1
ATOM 701 C C . GLU A 1 96 ? 1.299 13.358 1.294 1.00 73.88 96 GLU A C 1
ATOM 7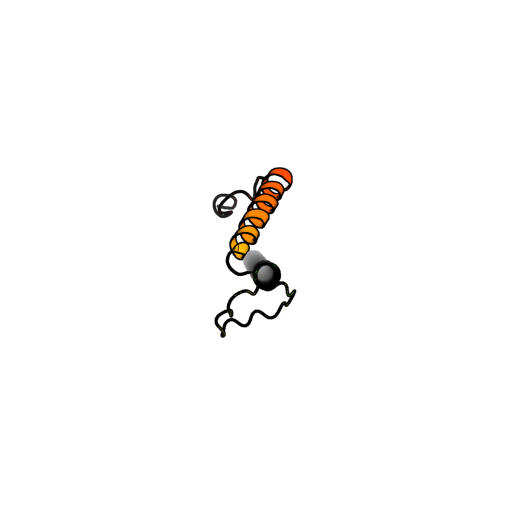03 O O . GLU A 1 96 ? 1.881 12.877 2.257 1.00 73.88 96 GLU A O 1
ATOM 708 N N . ALA A 1 97 ? 1.110 12.645 0.178 1.00 73.44 97 ALA A N 1
ATOM 709 C CA . ALA A 1 97 ? 1.595 11.271 0.009 1.00 73.44 97 ALA A CA 1
ATOM 710 C C . ALA A 1 97 ? 3.100 11.210 -0.325 1.00 73.44 97 ALA A C 1
ATOM 712 O O . ALA A 1 97 ? 3.627 10.177 -0.748 1.00 73.44 97 ALA A O 1
ATOM 713 N N . LYS A 1 98 ? 3.798 12.342 -0.214 1.00 71.62 98 LYS A N 1
ATOM 714 C CA . LYS A 1 98 ? 5.179 12.498 -0.646 1.00 71.62 98 LYS A CA 1
ATOM 715 C C . LYS A 1 98 ? 6.123 12.169 0.502 1.00 71.62 98 LYS A C 1
ATOM 717 O O . LYS A 1 98 ? 6.321 12.976 1.396 1.00 71.62 98 LYS A O 1
ATOM 722 N N . GLY A 1 99 ? 6.776 11.016 0.414 1.00 71.38 99 GLY A N 1
ATOM 723 C CA . GLY A 1 99 ? 7.768 10.591 1.397 1.00 71.38 99 GLY A CA 1
ATOM 724 C C . GLY A 1 99 ? 7.407 9.255 2.029 1.00 71.38 99 GLY A C 1
ATOM 725 O O . GLY A 1 99 ? 6.844 8.382 1.377 1.00 71.38 99 GLY A O 1
ATOM 726 N N . HIS A 1 100 ? 7.806 9.079 3.285 1.00 71.31 100 HIS A N 1
ATOM 727 C CA . HIS A 1 100 ? 7.708 7.809 4.001 1.00 71.31 100 HIS A CA 1
ATOM 728 C C . HIS A 1 100 ? 6.270 7.473 4.430 1.00 71.31 100 HIS A C 1
ATOM 730 O O . HIS A 1 100 ? 5.935 6.291 4.528 1.00 71.31 100 HIS A O 1
ATOM 736 N N . GLY A 1 101 ? 5.433 8.480 4.691 1.00 68.19 101 GLY A N 1
ATOM 737 C CA . GLY A 1 101 ? 4.064 8.306 5.181 1.00 68.19 101 GLY A CA 1
ATOM 738 C C . GLY A 1 101 ? 3.957 8.101 6.699 1.00 68.19 101 GLY A C 1
ATOM 739 O O . GLY A 1 101 ? 2.862 8.211 7.238 1.00 68.19 101 GLY A O 1
ATOM 740 N N . VAL A 1 102 ? 5.060 7.790 7.399 1.00 75.31 102 VAL A N 1
ATOM 741 C CA . VAL A 1 102 ? 5.078 7.631 8.867 1.00 75.31 102 VAL A CA 1
ATOM 742 C C . VAL A 1 102 ? 5.176 8.970 9.607 1.00 75.31 102 VAL A C 1
ATOM 744 O O . VAL A 1 102 ? 4.406 9.135 10.548 1.00 75.31 102 VAL A O 1
ATOM 747 N N . PRO A 1 103 ? 6.042 9.937 9.223 1.00 76.12 103 PRO A N 1
ATOM 748 C CA . PRO A 1 103 ? 6.086 11.250 9.881 1.00 76.12 103 PRO A CA 1
ATOM 749 C C . PRO A 1 103 ? 4.771 12.033 9.814 1.00 76.12 103 PRO A C 1
ATOM 751 O O . PRO A 1 103 ? 4.536 12.907 10.635 1.00 76.12 103 PRO A O 1
ATOM 754 N N . GLU A 1 104 ? 3.926 11.746 8.829 1.00 73.50 104 GLU A N 1
ATOM 755 C CA . GLU A 1 104 ? 2.669 12.449 8.582 1.00 73.50 104 GLU A CA 1
ATOM 756 C C . GLU A 1 104 ? 1.525 11.963 9.490 1.00 73.50 104 GLU A C 1
ATOM 758 O O . GLU A 1 104 ? 0.496 12.630 9.592 1.00 73.50 104 GLU A O 1
ATOM 763 N N . VAL A 1 105 ? 1.698 10.811 10.148 1.00 73.56 105 VAL A N 1
ATOM 764 C CA . VAL A 1 105 ? 0.707 10.196 11.052 1.00 73.56 105 VAL A CA 1
ATOM 765 C C . VAL A 1 105 ? 1.208 10.042 12.495 1.00 73.56 105 VAL A C 1
ATOM 767 O O . VAL A 1 105 ? 0.466 9.525 13.333 1.00 73.56 105 VAL A O 1
ATOM 770 N N . MET A 1 106 ? 2.452 10.456 12.772 1.00 58.09 106 MET A N 1
ATOM 771 C CA . MET A 1 106 ? 3.086 10.467 14.100 1.00 58.09 106 MET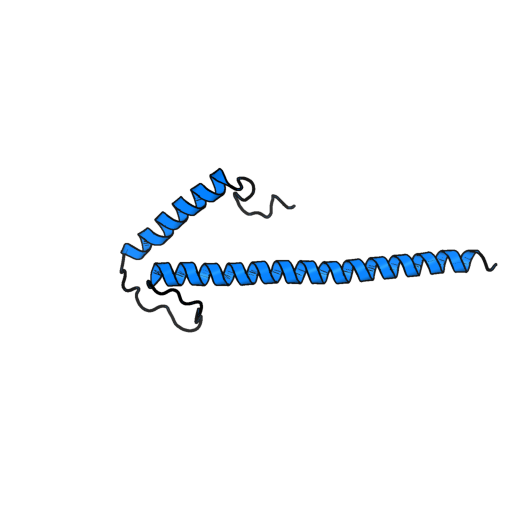 A CA 1
ATOM 772 C C . MET A 1 106 ? 2.950 11.839 14.757 1.00 58.09 106 MET A C 1
ATOM 774 O O . MET A 1 106 ? 2.657 11.862 15.972 1.00 58.09 106 MET A O 1
#

Foldseek 3Di:
DPPVVVVVVVVVVVVVVVVVVVVVVVVVVVVVVVVVVVVVVLVVVQLCCCLQAVDRDSDDDPPDDDPHGPCHPCSVVSVVVVVVVVVVCCVPPPVVVPPDNVVSVD

Secondary structure (DSSP, 8-state):
-HHHHHHHHHHHHHHHHHHHHHHHHHHHHHHHHHHHHHHHHHHHHHHHHHHHHS-------TTSPPPPPTTGGGGGHHHHHHHHHHHHHHHHH-GGGSS-SSTTT-

pLDDT: mean 72.84, std 15.06, range [44.59, 96.06]